Protein AF-A0A2H6KHB1-F1 (afdb_monomer)

Solvent-accessible surface area (backbone atoms only — not comparable to full-atom values): 5520 Å² total; per-residue (Å²): 132,84,81,78,68,76,74,73,85,51,68,54,58,52,50,50,52,52,51,48,48,73,74,49,59,47,82,42,74,46,78,46,70,41,79,85,80,50,73,83,85,70,62,74,46,62,38,46,41,64,39,35,78,82,47,67,96,54,52,75,69,56,48,48,53,58,49,46,71,61,28,58,88,68,76,45,69,87,60,101,62,61,61,73,63,132

Foldseek 3Di:
DPPPDPQPDQPLVVLLVVLCCVQQVFPDKDKDADPVPDDSHPNQHMEIETHGPVCPPPDPVVVVVSSVVSCVVSVHDPDPHNPHDD

Organism: NCBI:txid189622

Radius of gyration: 14.09 Å; Cα contacts (8 Å, |Δi|>4): 87; chains: 1; bounding box: 25×24×52 Å

Sequence (86 aa):
MHHKYAAPSTPKLDALRSAISAKLQPICFHVKNDPNYGTYVYDEHFYGILCSPLFEGKTYTEINAMVDQILEPLEITPSSSLEVEY

Structure (mmCIF, N/CA/C/O backbone):
data_AF-A0A2H6KHB1-F1
#
_entry.id   AF-A0A2H6KHB1-F1
#
loop_
_atom_site.group_PDB
_atom_site.id
_atom_site.type_symbol
_atom_site.label_atom_id
_atom_site.label_alt_id
_atom_site.label_comp_id
_atom_site.label_asym_id
_atom_site.label_entity_id
_atom_site.label_seq_id
_atom_site.pdbx_PDB_ins_code
_atom_site.Cartn_x
_atom_site.Cartn_y
_atom_site.Cartn_z
_atom_site.occupancy
_atom_site.B_iso_or_equiv
_atom_site.auth_seq_id
_atom_site.auth_comp_id
_atom_site.auth_asym_id
_atom_site.auth_atom_id
_atom_site.pdbx_PDB_model_num
ATOM 1 N N . MET A 1 1 ? 1.380 4.853 -37.589 1.00 40.47 1 MET A N 1
ATOM 2 C CA . MET A 1 1 ? 1.632 3.632 -36.797 1.00 40.47 1 MET A CA 1
ATOM 3 C C . MET A 1 1 ? 1.960 4.056 -35.374 1.00 40.47 1 MET A C 1
ATOM 5 O O . MET A 1 1 ? 3.061 4.527 -35.134 1.00 40.47 1 MET A O 1
ATOM 9 N N . HIS A 1 2 ? 1.002 3.984 -34.445 1.00 49.94 2 HIS A N 1
ATOM 10 C CA . HIS A 1 2 ? 1.325 4.105 -33.022 1.00 49.94 2 HIS A CA 1
ATOM 11 C C . HIS A 1 2 ? 1.972 2.789 -32.599 1.00 49.94 2 HIS A C 1
ATOM 13 O O . HIS A 1 2 ? 1.291 1.769 -32.502 1.00 49.94 2 HIS A O 1
ATOM 19 N N . HIS A 1 3 ? 3.289 2.796 -32.408 1.00 50.72 3 HIS A N 1
ATOM 20 C CA . HIS A 1 3 ? 3.971 1.699 -31.740 1.00 50.72 3 HIS A CA 1
ATOM 21 C C . HIS A 1 3 ? 3.400 1.623 -30.318 1.00 50.72 3 HIS A C 1
ATOM 23 O O . HIS A 1 3 ? 3.717 2.456 -29.472 1.00 50.72 3 HIS A O 1
ATOM 29 N N . LYS A 1 4 ? 2.505 0.660 -30.064 1.00 49.69 4 LYS A N 1
ATOM 30 C CA . LYS A 1 4 ? 2.167 0.240 -28.702 1.00 49.69 4 LYS A CA 1
ATOM 31 C C . LYS A 1 4 ? 3.388 -0.504 -28.178 1.00 49.69 4 LYS A C 1
ATOM 33 O O . LYS A 1 4 ? 3.471 -1.721 -28.303 1.00 49.69 4 LYS A O 1
ATOM 38 N N . TYR A 1 5 ? 4.377 0.237 -27.689 1.00 57.19 5 TYR A N 1
ATOM 39 C CA . TYR A 1 5 ? 5.443 -0.366 -26.905 1.00 57.19 5 TYR A CA 1
ATOM 40 C C . TYR A 1 5 ? 4.778 -1.084 -25.729 1.00 57.19 5 TYR A C 1
ATOM 42 O O . TYR A 1 5 ? 3.922 -0.503 -25.057 1.00 57.19 5 TYR A O 1
ATOM 50 N N . ALA A 1 6 ? 5.102 -2.364 -25.540 1.00 58.25 6 ALA A N 1
ATOM 51 C CA . ALA A 1 6 ? 4.724 -3.053 -24.318 1.00 58.25 6 ALA A CA 1
ATOM 52 C C . ALA A 1 6 ? 5.298 -2.243 -23.152 1.00 58.25 6 ALA A C 1
ATOM 54 O O . ALA A 1 6 ? 6.454 -1.813 -23.214 1.00 58.25 6 ALA A O 1
ATOM 55 N N . ALA A 1 7 ? 4.474 -1.983 -22.137 1.00 60.88 7 ALA A N 1
ATOM 56 C CA . ALA A 1 7 ? 4.974 -1.351 -20.929 1.00 60.88 7 ALA A CA 1
ATOM 57 C C . ALA A 1 7 ? 6.136 -2.203 -20.382 1.00 60.88 7 ALA A C 1
ATOM 59 O O . ALA A 1 7 ? 6.060 -3.436 -20.460 1.00 60.88 7 ALA A O 1
ATOM 60 N N . PRO A 1 8 ? 7.218 -1.577 -19.890 1.00 64.12 8 PRO A N 1
ATOM 61 C CA . PRO A 1 8 ? 8.295 -2.313 -19.242 1.00 64.12 8 PRO A CA 1
ATOM 62 C C . PRO A 1 8 ? 7.724 -3.163 -18.100 1.00 64.12 8 PRO A C 1
ATOM 64 O O . PRO A 1 8 ? 6.725 -2.795 -17.484 1.00 64.12 8 PRO A O 1
ATOM 67 N N . SER A 1 9 ? 8.332 -4.322 -17.844 1.00 63.66 9 SER A N 1
ATOM 68 C CA . SER A 1 9 ? 7.918 -5.201 -16.749 1.00 63.66 9 SER A CA 1
ATOM 69 C C . SER A 1 9 ? 8.010 -4.466 -15.410 1.00 63.66 9 SER A C 1
ATOM 71 O O . SER A 1 9 ? 9.075 -3.937 -15.096 1.00 63.66 9 SER A O 1
ATOM 73 N N . THR A 1 10 ? 6.935 -4.491 -14.618 1.00 69.94 10 THR A N 1
ATOM 74 C CA . THR A 1 10 ? 6.843 -3.884 -13.275 1.00 69.94 10 THR A CA 1
ATOM 75 C C . THR A 1 10 ? 6.727 -4.967 -12.191 1.00 69.94 10 THR A C 1
ATOM 77 O O . THR A 1 10 ? 5.665 -5.138 -11.584 1.00 69.94 10 THR A O 1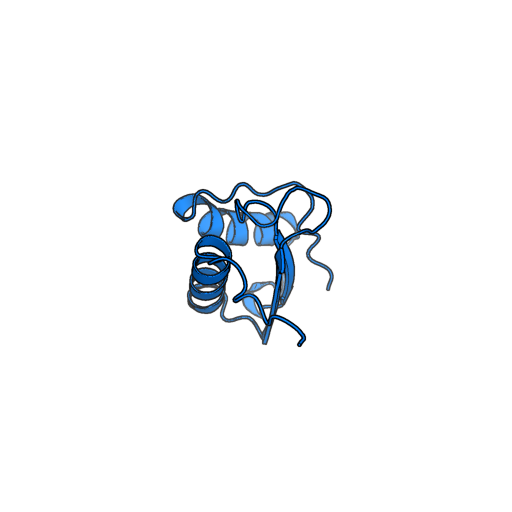
ATOM 80 N N . PRO A 1 11 ? 7.780 -5.783 -11.979 1.00 76.56 11 PRO A N 1
ATOM 81 C CA . PRO A 1 11 ? 7.708 -6.937 -11.087 1.00 76.56 11 PRO A CA 1
ATOM 82 C C . PRO A 1 11 ? 7.486 -6.548 -9.619 1.00 76.56 11 PRO A C 1
ATOM 84 O O . PRO A 1 11 ? 6.862 -7.315 -8.885 1.00 76.56 11 PRO A O 1
ATOM 87 N N . LYS A 1 12 ? 7.956 -5.369 -9.182 1.00 80.69 12 LYS A N 1
ATOM 88 C CA . LYS A 1 12 ? 7.778 -4.894 -7.802 1.00 80.69 12 LYS A CA 1
ATOM 89 C C . LYS A 1 12 ? 6.347 -4.403 -7.577 1.00 80.69 12 LYS A C 1
ATOM 91 O O . LYS A 1 12 ? 5.758 -4.739 -6.553 1.00 80.69 12 LYS A O 1
ATOM 96 N N . LEU A 1 13 ? 5.748 -3.712 -8.550 1.00 81.88 13 LEU A N 1
ATOM 97 C CA . LEU A 1 13 ? 4.339 -3.310 -8.518 1.00 81.88 13 LEU A CA 1
ATOM 98 C C . LEU A 1 13 ? 3.400 -4.518 -8.422 1.00 81.88 13 LEU A C 1
ATOM 100 O O . LEU A 1 13 ? 2.448 -4.509 -7.639 1.00 81.88 13 LEU A O 1
ATOM 104 N N . ASP A 1 14 ? 3.660 -5.565 -9.208 1.00 84.56 14 ASP A N 1
ATOM 105 C CA . ASP A 1 14 ? 2.843 -6.782 -9.198 1.00 84.56 14 ASP A CA 1
ATOM 106 C C . ASP A 1 14 ? 3.005 -7.561 -7.885 1.00 84.56 14 ASP A C 1
ATOM 108 O O . ASP A 1 14 ? 2.011 -8.000 -7.295 1.00 84.56 14 ASP A O 1
ATOM 112 N N . ALA A 1 15 ? 4.235 -7.669 -7.371 1.00 86.69 15 ALA A N 1
ATOM 113 C CA . ALA A 1 15 ? 4.502 -8.287 -6.074 1.00 86.69 15 ALA A CA 1
ATOM 114 C C . ALA A 1 15 ? 3.826 -7.520 -4.926 1.00 86.69 15 ALA A C 1
ATOM 116 O O . ALA A 1 15 ? 3.164 -8.131 -4.083 1.00 86.69 15 ALA A O 1
ATOM 117 N N . LEU A 1 16 ? 3.910 -6.186 -4.942 1.00 86.88 16 LEU A N 1
ATOM 118 C CA . LEU A 1 16 ? 3.219 -5.308 -4.001 1.00 86.88 16 LEU A CA 1
ATOM 119 C C . LEU A 1 16 ? 1.711 -5.539 -4.049 1.00 86.88 16 LEU A C 1
ATOM 121 O O . LEU A 1 16 ? 1.074 -5.725 -3.009 1.00 86.88 16 LEU A O 1
ATOM 125 N N . ARG A 1 17 ? 1.135 -5.591 -5.257 1.00 88.06 17 ARG A N 1
ATOM 126 C CA . ARG A 1 17 ? -0.301 -5.815 -5.414 1.00 88.06 17 ARG A CA 1
ATOM 127 C C . ARG A 1 17 ? -0.751 -7.148 -4.853 1.00 88.06 17 ARG A C 1
ATOM 129 O O . ARG A 1 17 ? -1.758 -7.203 -4.143 1.00 88.06 17 ARG A O 1
ATOM 136 N N . SER A 1 18 ? 0.005 -8.201 -5.140 1.00 90.12 18 SER A N 1
ATOM 137 C CA . SER A 1 18 ? -0.271 -9.536 -4.626 1.00 90.12 18 SER A CA 1
ATOM 138 C C . SER A 1 18 ? -0.174 -9.580 -3.098 1.00 90.12 18 SER A C 1
ATOM 140 O O . SER A 1 18 ? -1.075 -10.100 -2.440 1.00 90.12 18 SER A O 1
ATOM 142 N N . ALA A 1 19 ? 0.884 -9.011 -2.516 1.00 90.75 1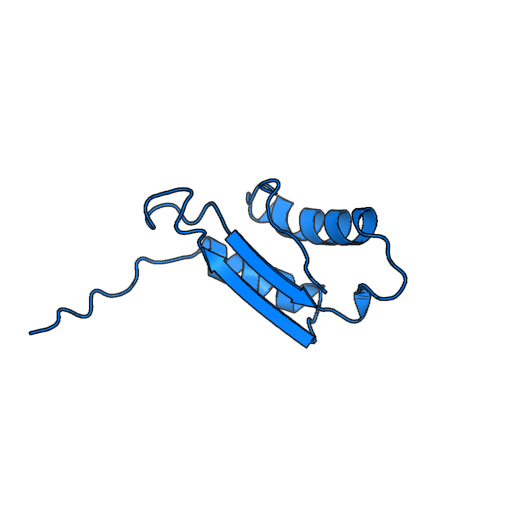9 ALA A N 1
ATOM 143 C CA . ALA A 1 19 ? 1.133 -9.065 -1.078 1.00 90.75 19 ALA A CA 1
ATOM 144 C C . ALA A 1 19 ? 0.094 -8.274 -0.267 1.00 90.75 19 ALA A C 1
ATOM 146 O O . ALA A 1 19 ? -0.437 -8.787 0.722 1.00 90.75 19 ALA A O 1
ATOM 147 N N . ILE A 1 20 ? -0.241 -7.057 -0.710 1.00 90.00 20 ILE A N 1
ATOM 148 C CA . ILE A 1 20 ? -1.264 -6.215 -0.078 1.00 90.00 20 ILE A CA 1
ATOM 149 C C . ILE A 1 20 ? -2.638 -6.876 -0.174 1.00 90.00 20 ILE A C 1
ATOM 151 O O . ILE A 1 20 ? -3.342 -6.969 0.830 1.00 90.00 20 ILE A O 1
ATOM 155 N N . SER A 1 21 ? -3.002 -7.403 -1.347 1.00 89.38 21 SER A N 1
ATOM 156 C CA . SER A 1 21 ? -4.298 -8.068 -1.529 1.00 89.38 21 SER A CA 1
ATOM 157 C C . SER A 1 21 ? -4.435 -9.302 -0.636 1.00 89.38 21 SER A C 1
ATOM 159 O O . SER A 1 21 ? -5.474 -9.494 -0.009 1.00 89.38 21 SER A O 1
ATOM 161 N N . ALA A 1 22 ? -3.373 -10.107 -0.525 1.00 90.56 22 ALA A N 1
ATOM 162 C CA . ALA A 1 22 ? -3.373 -11.319 0.287 1.00 90.56 22 ALA A CA 1
ATOM 163 C C . ALA A 1 22 ? -3.456 -11.036 1.796 1.00 90.56 22 ALA A C 1
ATOM 165 O O . ALA A 1 22 ? -4.136 -11.763 2.517 1.00 90.56 22 ALA A O 1
ATOM 166 N N . LYS A 1 23 ? -2.761 -10.002 2.285 1.00 90.25 23 LYS A N 1
ATOM 167 C CA . LYS A 1 23 ? -2.657 -9.725 3.727 1.00 90.25 23 LYS A CA 1
ATOM 168 C C . LYS A 1 23 ? -3.724 -8.765 4.243 1.00 90.25 23 LYS A C 1
ATOM 170 O O . LYS A 1 23 ? -4.217 -8.956 5.350 1.00 90.25 23 LYS A O 1
ATOM 175 N N . LEU A 1 24 ? -4.065 -7.735 3.468 1.00 88.88 24 LEU A N 1
ATOM 176 C CA . LEU A 1 24 ? -4.927 -6.644 3.928 1.00 88.88 24 LEU A CA 1
ATOM 177 C C . LEU A 1 24 ? -6.353 -6.707 3.391 1.00 88.88 24 LEU A C 1
ATOM 179 O O . LEU A 1 24 ? -7.195 -5.975 3.904 1.00 88.88 24 LEU A O 1
ATOM 183 N N . GLN A 1 25 ? -6.630 -7.559 2.395 1.00 88.19 25 GLN A N 1
ATOM 184 C CA . GLN A 1 25 ? -7.959 -7.725 1.786 1.00 88.19 25 GLN A CA 1
ATOM 185 C C . GLN A 1 25 ? -8.677 -6.375 1.570 1.00 88.19 25 GLN A C 1
ATOM 187 O O . GLN A 1 25 ? -9.750 -6.136 2.132 1.00 88.19 25 GLN A O 1
ATOM 192 N N . PRO A 1 26 ? -8.047 -5.437 0.840 1.00 88.88 26 PRO A N 1
ATOM 193 C CA . PRO A 1 26 ? -8.558 -4.083 0.734 1.00 88.88 26 PRO A CA 1
ATOM 194 C C . PRO A 1 26 ? -9.881 -4.036 -0.036 1.00 88.88 26 PRO A C 1
ATOM 196 O O . PRO A 1 26 ? -10.065 -4.747 -1.023 1.00 88.88 26 PRO A O 1
ATOM 199 N N . ILE A 1 27 ? -10.782 -3.148 0.387 1.00 90.81 27 ILE A N 1
ATOM 200 C CA . ILE A 1 27 ? -12.013 -2.831 -0.356 1.00 90.81 27 ILE A CA 1
ATOM 201 C C . ILE A 1 27 ? -11.685 -1.932 -1.552 1.00 90.81 27 ILE A C 1
ATOM 203 O O . ILE A 1 27 ? -12.287 -2.063 -2.616 1.00 90.81 27 ILE A O 1
ATOM 207 N N . CYS A 1 28 ? -10.722 -1.023 -1.389 1.00 86.31 28 CYS A N 1
ATOM 208 C CA . CYS A 1 28 ? -10.223 -0.173 -2.461 1.00 86.31 28 CYS A CA 1
ATOM 209 C C . CYS A 1 28 ? -8.701 -0.193 -2.438 1.00 86.31 28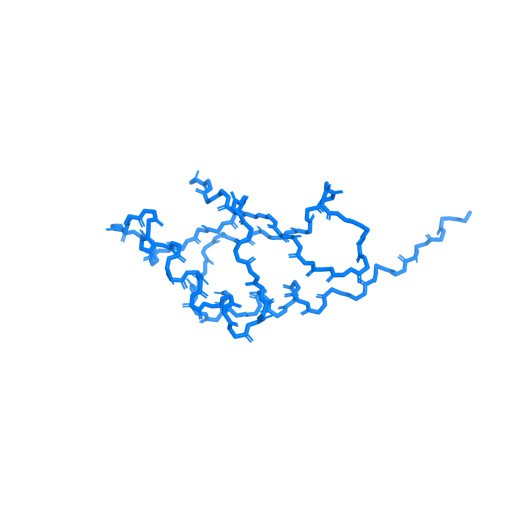 CYS A C 1
ATOM 211 O O . CYS A 1 28 ? -8.089 0.097 -1.413 1.00 86.31 28 CYS A O 1
ATOM 213 N N . PHE A 1 29 ? -8.083 -0.541 -3.562 1.00 88.75 29 PHE A N 1
ATOM 214 C CA . PHE A 1 29 ? -6.636 -0.496 -3.680 1.00 88.75 29 PHE A CA 1
ATOM 215 C C . PHE A 1 29 ? -6.213 -0.126 -5.096 1.00 88.75 29 PHE A C 1
ATOM 217 O O . PHE A 1 29 ? -6.471 -0.852 -6.054 1.00 88.75 29 PHE A O 1
ATOM 224 N N . HIS A 1 30 ? -5.568 1.029 -5.213 1.00 85.44 30 HIS A N 1
ATOM 225 C CA . HIS A 1 30 ? -5.041 1.561 -6.460 1.00 85.44 30 HIS A CA 1
ATOM 226 C C . HIS A 1 30 ? -3.594 1.953 -6.230 1.00 85.44 30 HIS A C 1
ATOM 228 O O . HIS A 1 30 ? -3.327 2.804 -5.397 1.00 85.44 30 HIS A O 1
ATOM 234 N N . VAL A 1 31 ? -2.669 1.372 -6.987 1.00 85.25 31 VAL A N 1
ATOM 235 C CA . VAL A 1 31 ? -1.241 1.695 -6.897 1.00 85.25 31 VAL A CA 1
ATOM 236 C C . VAL A 1 31 ? -0.645 1.846 -8.289 1.00 85.25 31 VAL A C 1
ATOM 238 O O . VAL A 1 31 ? -0.973 1.078 -9.207 1.00 85.25 31 VAL A O 1
ATOM 241 N N . LYS A 1 32 ? 0.205 2.859 -8.441 1.00 80.81 32 LYS A N 1
ATOM 242 C CA . LYS A 1 32 ? 0.910 3.211 -9.674 1.00 80.81 32 LYS A CA 1
ATOM 243 C C . LYS A 1 32 ? 2.299 3.755 -9.356 1.00 80.81 32 LYS A C 1
ATOM 245 O O . LYS A 1 32 ? 2.553 4.229 -8.251 1.00 80.81 32 LYS A O 1
ATOM 250 N N . ASN A 1 33 ? 3.171 3.706 -10.352 1.00 76.81 33 ASN A N 1
ATOM 251 C CA . ASN A 1 33 ? 4.526 4.227 -10.228 1.00 76.81 33 ASN A CA 1
ATOM 252 C C . ASN A 1 33 ? 4.483 5.746 -10.187 1.00 76.81 33 ASN A C 1
ATOM 254 O O . ASN A 1 33 ? 3.747 6.359 -10.967 1.00 76.81 33 ASN A O 1
ATOM 258 N N . ASP A 1 34 ? 5.266 6.339 -9.294 1.00 72.19 34 ASP A N 1
ATOM 259 C CA . ASP A 1 34 ? 5.424 7.783 -9.225 1.00 72.19 34 ASP A CA 1
ATOM 260 C C . ASP A 1 34 ? 6.190 8.281 -10.464 1.00 72.19 34 ASP A C 1
ATOM 262 O O . ASP A 1 34 ? 7.372 7.958 -10.624 1.00 72.19 34 ASP A O 1
ATOM 266 N N . PRO A 1 35 ? 5.551 9.057 -11.363 1.00 64.50 35 PRO A N 1
ATOM 267 C CA . PRO A 1 35 ? 6.212 9.565 -12.559 1.00 64.50 35 PRO A CA 1
ATOM 268 C C . PRO A 1 35 ? 7.2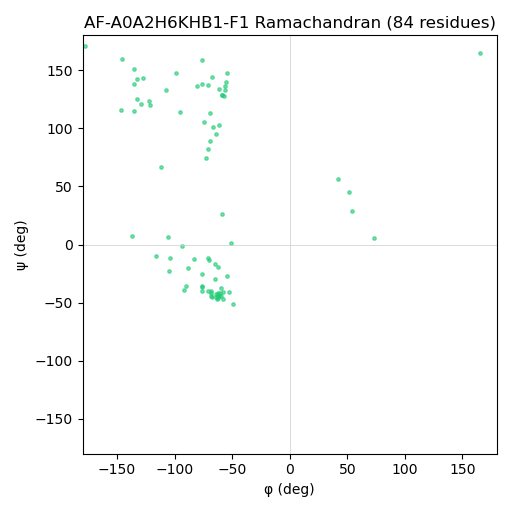6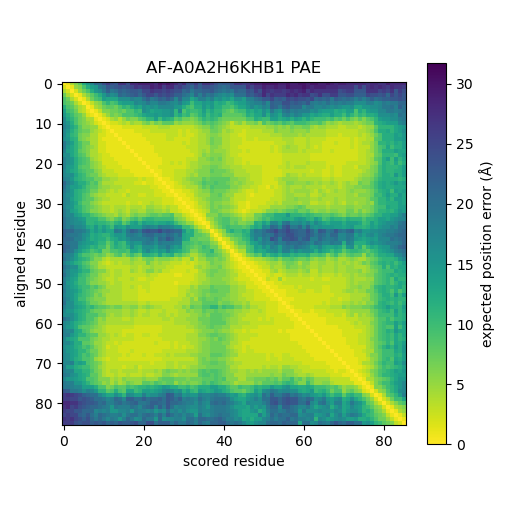2 10.644 -12.252 1.00 64.50 35 PRO A C 1
ATOM 270 O O . PRO A 1 35 ? 8.035 10.991 -13.142 1.00 64.50 35 PRO A O 1
ATOM 273 N N . ASN A 1 36 ? 7.287 11.194 -11.032 1.00 63.25 36 ASN A N 1
ATOM 274 C CA . ASN A 1 36 ? 8.180 12.288 -10.651 1.00 63.25 36 ASN A CA 1
ATOM 275 C C . ASN A 1 36 ? 9.542 11.806 -10.132 1.00 63.25 36 ASN A C 1
ATOM 277 O O . ASN A 1 36 ? 10.495 12.583 -10.143 1.00 63.25 36 ASN A O 1
ATOM 281 N N . TYR A 1 37 ? 9.648 10.547 -9.694 1.00 55.75 37 TYR A N 1
ATOM 282 C CA . TYR A 1 37 ? 10.824 10.037 -8.975 1.00 55.75 37 TYR A CA 1
ATOM 283 C C . TYR A 1 37 ? 11.742 9.107 -9.783 1.00 55.75 37 TYR A C 1
ATOM 285 O O . TYR A 1 37 ? 12.722 8.596 -9.248 1.00 55.75 37 TYR A O 1
ATOM 293 N N . GLY A 1 38 ? 11.515 8.926 -11.087 1.00 52.03 38 GLY A N 1
ATOM 294 C CA . GLY A 1 38 ? 12.490 8.231 -11.927 1.00 52.03 38 GLY A CA 1
ATOM 295 C C . GLY A 1 38 ? 11.964 7.781 -13.280 1.00 52.03 38 GLY A C 1
ATOM 296 O O . GLY A 1 38 ? 10.763 7.719 -13.536 1.00 52.03 38 GLY A O 1
ATOM 297 N N . THR A 1 39 ? 12.892 7.438 -14.172 1.00 53.69 39 THR A N 1
ATOM 298 C CA . THR A 1 39 ? 12.582 6.676 -15.382 1.00 53.69 39 THR A CA 1
ATOM 299 C C . THR A 1 39 ? 11.900 5.361 -14.981 1.00 53.69 39 THR A C 1
ATOM 301 O O . THR A 1 39 ? 12.362 4.689 -14.063 1.00 53.69 39 THR A O 1
ATOM 304 N N . TYR A 1 40 ? 10.832 4.966 -15.692 1.00 54.44 40 TYR A N 1
ATOM 305 C CA . TYR A 1 40 ? 10.014 3.740 -15.503 1.00 54.44 40 TYR A CA 1
ATOM 306 C C . TYR A 1 40 ? 10.791 2.405 -15.420 1.00 54.44 40 TYR A C 1
ATOM 308 O O . TYR A 1 40 ? 10.192 1.338 -15.352 1.00 54.44 40 TYR A O 1
ATOM 316 N N . VAL A 1 41 ? 12.117 2.454 -15.490 1.00 54.44 41 VAL A N 1
ATOM 317 C CA . VAL A 1 41 ? 13.035 1.332 -15.630 1.00 54.44 41 VAL A CA 1
ATOM 318 C C . VAL A 1 41 ? 13.218 0.567 -14.315 1.00 54.44 41 VAL A C 1
ATOM 320 O O . VAL A 1 41 ? 13.507 -0.623 -14.383 1.00 54.44 41 VAL A O 1
ATOM 323 N N . TYR A 1 42 ? 13.020 1.197 -13.146 1.00 58.38 42 TYR A N 1
ATOM 324 C CA . TYR A 1 42 ? 13.399 0.578 -11.863 1.00 58.38 42 TYR A CA 1
ATOM 325 C C . TYR A 1 42 ? 12.261 0.262 -10.882 1.00 58.38 42 TYR A C 1
ATOM 327 O O . TYR A 1 42 ? 12.496 -0.513 -9.963 1.00 58.38 42 TYR A O 1
ATOM 335 N N . ASP A 1 43 ? 11.025 0.723 -11.111 1.00 65.81 43 ASP A N 1
ATOM 336 C CA . ASP A 1 43 ? 9.852 0.315 -10.306 1.00 65.81 43 ASP A CA 1
ATOM 337 C C . ASP A 1 43 ? 10.080 0.475 -8.783 1.00 65.81 43 ASP A C 1
ATOM 339 O O . ASP A 1 43 ? 9.851 -0.440 -7.998 1.00 65.81 43 ASP A O 1
ATOM 343 N N . GLU A 1 44 ? 10.645 1.613 -8.370 1.00 69.19 44 GLU A N 1
ATOM 344 C CA . GLU A 1 44 ? 11.097 1.843 -6.983 1.00 69.19 44 GLU A CA 1
ATOM 345 C C . GLU A 1 44 ? 10.183 2.766 -6.181 1.00 69.19 44 GLU A C 1
ATOM 347 O O . GLU A 1 44 ? 10.167 2.706 -4.954 1.00 69.19 44 GLU A O 1
ATOM 352 N N . HIS A 1 45 ? 9.407 3.605 -6.864 1.00 75.69 45 HIS A N 1
ATOM 353 C CA . HIS A 1 45 ? 8.579 4.623 -6.234 1.00 75.69 45 HIS A CA 1
ATOM 354 C C . HIS A 1 45 ? 7.122 4.420 -6.615 1.00 75.69 45 HIS A C 1
ATOM 356 O O . HIS A 1 45 ? 6.768 4.419 -7.796 1.00 75.69 45 HIS A O 1
ATOM 362 N N . PHE A 1 46 ? 6.280 4.274 -5.597 1.00 79.06 46 PHE A N 1
ATOM 363 C CA . PHE A 1 46 ? 4.865 3.980 -5.743 1.00 79.06 46 PHE A CA 1
ATOM 364 C C . PHE A 1 46 ? 4.036 4.988 -4.971 1.00 79.06 46 PHE A C 1
ATOM 366 O O . PHE A 1 46 ? 4.386 5.368 -3.857 1.00 79.06 46 PHE A O 1
ATOM 373 N N . TYR A 1 47 ? 2.894 5.346 -5.541 1.00 80.25 47 TYR A N 1
ATOM 374 C CA . TYR A 1 47 ? 1.853 6.068 -4.832 1.00 80.25 47 TYR A CA 1
ATOM 375 C C . TYR A 1 47 ? 0.501 5.447 -5.142 1.00 80.25 47 TYR A C 1
ATOM 377 O O . TYR A 1 47 ? 0.278 4.842 -6.202 1.00 80.25 47 TYR A O 1
ATOM 385 N N . GLY A 1 48 ? -0.411 5.566 -4.190 1.00 84.25 48 GLY A N 1
ATOM 386 C CA . GLY A 1 48 ? -1.666 4.864 -4.282 1.00 84.25 48 GLY A CA 1
ATOM 387 C C . GLY A 1 48 ? -2.612 5.139 -3.136 1.00 84.25 48 GLY A C 1
ATOM 388 O O . GLY A 1 48 ? -2.246 5.741 -2.137 1.00 84.25 48 GLY A O 1
ATOM 389 N N . ILE A 1 49 ? -3.827 4.644 -3.318 1.00 86.50 49 ILE A N 1
ATOM 390 C CA . ILE A 1 49 ? -4.891 4.651 -2.324 1.00 86.50 49 ILE A CA 1
ATOM 391 C C . ILE A 1 49 ? -5.051 3.217 -1.838 1.00 86.50 49 ILE A C 1
ATOM 393 O O . ILE A 1 49 ? -5.124 2.290 -2.652 1.00 86.50 49 ILE A O 1
ATOM 397 N N . LEU A 1 50 ? -5.119 3.036 -0.523 1.00 87.94 50 LEU A N 1
ATOM 398 C CA . LEU A 1 50 ? -5.335 1.746 0.115 1.00 87.94 5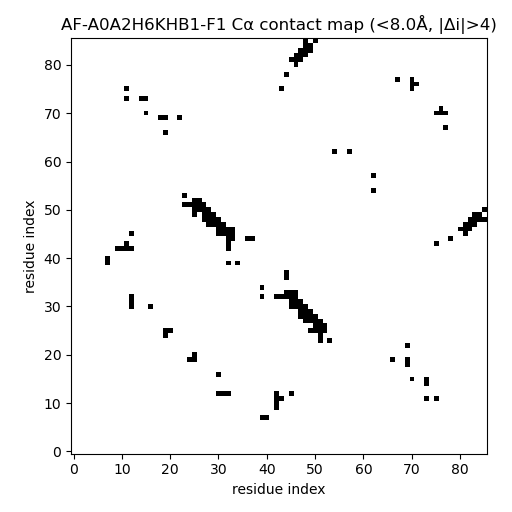0 LEU A CA 1
ATOM 399 C C . LEU A 1 50 ? -6.374 1.898 1.226 1.00 87.94 50 LEU A C 1
ATOM 401 O O . LEU A 1 50 ? -6.124 2.544 2.235 1.00 87.94 50 LEU A O 1
ATOM 405 N N . CYS A 1 51 ? -7.520 1.246 1.054 1.00 87.25 51 CYS A N 1
ATOM 406 C CA . CYS A 1 51 ? -8.609 1.218 2.020 1.00 87.25 51 CYS A CA 1
ATOM 407 C C . CYS A 1 51 ? -8.894 -0.234 2.405 1.00 87.25 51 CYS A C 1
ATOM 409 O O . CYS A 1 51 ? -9.263 -1.051 1.556 1.00 87.25 51 CYS A O 1
ATOM 411 N N . SER A 1 52 ? -8.769 -0.558 3.690 1.00 90.06 52 SER A N 1
ATOM 412 C CA . SER A 1 52 ? -9.081 -1.881 4.235 1.00 90.06 52 SER A CA 1
ATOM 413 C C . SER A 1 52 ? -9.932 -1.749 5.501 1.00 90.06 52 SER A C 1
ATOM 415 O O . SER A 1 52 ? -9.642 -0.876 6.320 1.00 90.06 52 SER A O 1
ATOM 417 N N . PRO A 1 53 ? -10.920 -2.640 5.733 1.00 90.44 53 PRO A N 1
ATOM 418 C CA . PRO A 1 53 ? -11.620 -2.737 7.017 1.00 90.44 53 PRO A CA 1
ATOM 419 C C . PRO A 1 53 ? -10.667 -2.930 8.195 1.00 90.44 53 PRO A C 1
ATOM 421 O O . PRO A 1 53 ? -10.962 -2.533 9.314 1.00 90.44 53 PRO A O 1
ATOM 424 N N . LEU A 1 54 ? -9.492 -3.521 7.951 1.00 89.69 54 LEU A N 1
ATOM 425 C CA . LEU A 1 54 ? -8.494 -3.752 8.988 1.00 89.69 54 LEU A CA 1
ATOM 426 C C . LEU A 1 54 ? -7.919 -2.453 9.559 1.00 89.69 54 LEU A C 1
ATOM 428 O O . LEU A 1 54 ? -7.321 -2.493 10.634 1.00 89.69 54 LEU A O 1
ATOM 432 N N . PHE A 1 55 ? -8.089 -1.325 8.868 1.00 90.94 55 PHE A N 1
ATOM 433 C CA . PHE A 1 55 ? -7.639 -0.010 9.320 1.00 90.94 55 PHE A CA 1
ATOM 434 C C . PHE A 1 55 ? -8.625 0.654 10.284 1.00 90.94 55 PHE A C 1
ATOM 436 O O . PHE A 1 55 ? -8.265 1.623 10.948 1.00 90.94 55 PHE A O 1
ATOM 443 N N . GLU A 1 56 ? -9.846 0.131 10.408 1.00 90.00 56 GLU A N 1
ATOM 444 C CA . GLU A 1 56 ? -10.843 0.677 11.321 1.00 90.00 56 GLU A CA 1
ATOM 445 C C . GLU A 1 56 ? -10.328 0.654 12.771 1.00 90.00 56 GLU A C 1
ATOM 447 O O . GLU A 1 56 ? -9.822 -0.358 13.269 1.00 90.00 56 GLU A O 1
ATOM 452 N N . GLY A 1 57 ? -10.412 1.810 13.435 1.00 91.44 57 GLY A N 1
ATOM 453 C CA . GLY A 1 57 ? -9.942 1.996 14.808 1.00 91.44 57 GLY A CA 1
ATOM 454 C C . GLY A 1 57 ? -8.420 2.054 14.982 1.00 91.44 57 GLY A C 1
ATOM 455 O O . GLY A 1 57 ? -7.969 2.105 16.123 1.00 91.44 57 GLY A O 1
ATOM 456 N N . LYS A 1 58 ? -7.630 2.053 13.898 1.00 90.94 58 LYS A N 1
ATOM 457 C CA . LYS A 1 58 ? -6.166 2.179 13.957 1.00 90.94 58 LYS A CA 1
ATOM 458 C C . LYS A 1 58 ? -5.709 3.598 13.683 1.00 90.94 58 LYS A C 1
ATOM 460 O O . LYS A 1 58 ? -6.297 4.334 12.896 1.00 90.94 58 LYS A O 1
ATOM 465 N N . THR A 1 59 ? -4.615 3.965 14.327 1.00 92.06 59 THR A N 1
ATOM 466 C CA . THR A 1 59 ? -3.898 5.205 14.053 1.00 92.06 59 THR A CA 1
ATOM 467 C C . THR A 1 59 ? -3.090 5.093 12.765 1.00 92.06 59 THR A C 1
ATOM 469 O O . THR A 1 59 ? -2.706 4.005 12.335 1.00 92.06 59 THR A O 1
ATOM 472 N N . TYR A 1 60 ? -2.755 6.243 12.183 1.00 85.38 60 TYR A N 1
ATOM 473 C CA . TYR A 1 60 ? -1.896 6.323 11.001 1.00 85.38 60 TYR A CA 1
ATOM 474 C C . TYR A 1 60 ? -0.562 5.576 11.184 1.00 85.38 60 TYR A C 1
ATOM 476 O O . TYR A 1 60 ? -0.127 4.840 10.305 1.00 85.38 60 TYR A O 1
ATOM 484 N N . THR A 1 61 ? 0.053 5.694 12.362 1.00 89.25 61 THR A N 1
ATOM 485 C CA . THR A 1 61 ? 1.279 4.971 12.734 1.00 89.25 61 THR A CA 1
ATOM 486 C C . THR A 1 61 ? 1.115 3.456 12.722 1.00 89.25 61 THR A C 1
ATOM 488 O O . THR A 1 61 ? 2.006 2.754 12.256 1.00 89.25 61 THR A O 1
ATOM 491 N N . GLU A 1 62 ? -0.008 2.938 13.220 1.00 89.56 62 GLU A N 1
ATOM 492 C CA . GLU A 1 62 ? -0.270 1.495 13.225 1.00 89.56 62 GLU A CA 1
ATOM 493 C C . GLU A 1 62 ? -0.538 0.977 11.813 1.00 89.56 62 GLU A C 1
ATOM 495 O O . GLU A 1 62 ? -0.039 -0.084 11.448 1.00 89.56 62 GLU A O 1
ATOM 500 N N . ILE A 1 63 ? -1.284 1.736 11.008 1.00 90.38 63 ILE A N 1
ATOM 501 C CA . ILE A 1 63 ? -1.556 1.394 9.608 1.00 90.38 63 ILE A CA 1
ATOM 502 C C . ILE A 1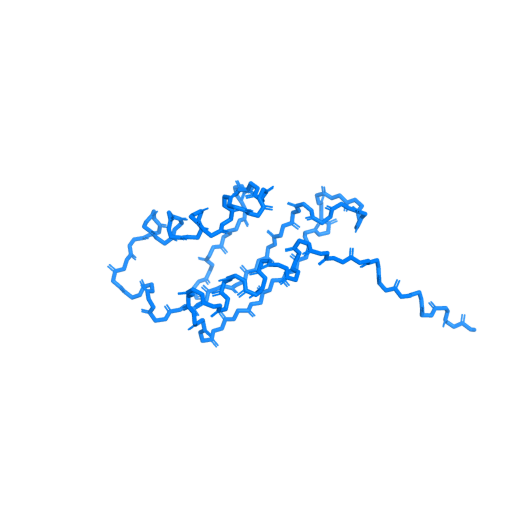 63 ? -0.249 1.358 8.813 1.00 90.38 63 ILE A C 1
ATOM 504 O O . ILE A 1 63 ? 0.006 0.379 8.114 1.00 90.38 63 ILE A O 1
ATOM 508 N N . ASN A 1 64 ? 0.615 2.361 8.973 1.00 88.00 64 ASN A N 1
ATOM 509 C CA . ASN A 1 64 ? 1.920 2.367 8.316 1.00 88.00 64 ASN A CA 1
ATOM 510 C C . ASN A 1 64 ? 2.788 1.200 8.771 1.00 88.00 64 ASN A C 1
ATOM 512 O O . ASN A 1 64 ? 3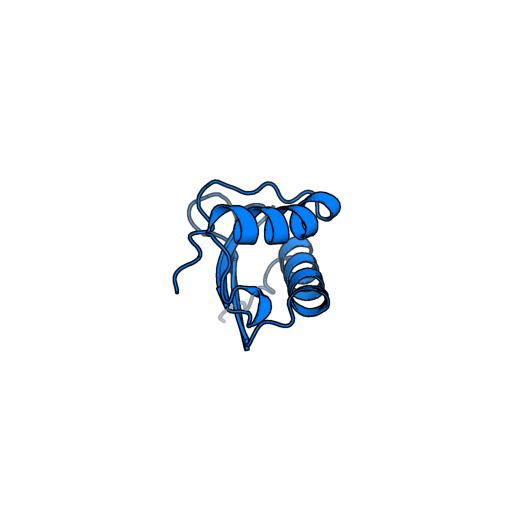.321 0.502 7.923 1.00 88.00 64 ASN A O 1
ATOM 516 N N . ALA A 1 65 ? 2.838 0.892 10.070 1.00 90.00 65 ALA A N 1
ATOM 517 C CA . ALA A 1 65 ? 3.575 -0.275 10.550 1.00 90.00 65 ALA A CA 1
ATOM 518 C C . ALA A 1 65 ? 3.047 -1.593 9.948 1.00 90.00 65 ALA A C 1
ATOM 520 O O . ALA A 1 65 ? 3.831 -2.487 9.628 1.00 90.00 65 ALA A O 1
ATOM 521 N N . MET A 1 66 ? 1.728 -1.723 9.761 1.00 90.44 66 MET A N 1
ATOM 522 C CA . MET A 1 66 ? 1.142 -2.876 9.072 1.00 90.44 66 MET A CA 1
ATOM 523 C C . MET A 1 66 ? 1.578 -2.946 7.610 1.00 90.44 66 MET A C 1
ATOM 525 O O . MET A 1 66 ? 1.868 -4.035 7.125 1.00 90.44 66 MET A O 1
ATOM 529 N N . VAL A 1 67 ? 1.607 -1.815 6.904 1.00 89.00 67 VAL A N 1
ATOM 530 C CA . VAL A 1 67 ? 2.045 -1.749 5.504 1.00 89.00 67 VAL A CA 1
ATOM 531 C C . VAL A 1 67 ? 3.548 -2.021 5.397 1.00 89.00 67 VAL A C 1
ATOM 533 O O . VAL A 1 67 ? 3.947 -2.847 4.581 1.00 89.00 67 VAL A O 1
ATOM 536 N N . ASP A 1 68 ? 4.370 -1.443 6.268 1.00 88.25 68 ASP A N 1
ATOM 537 C CA . ASP A 1 68 ? 5.826 -1.618 6.301 1.00 88.25 68 ASP A CA 1
ATOM 538 C C . ASP A 1 68 ? 6.221 -3.092 6.461 1.00 88.25 68 ASP A C 1
ATOM 540 O O . ASP A 1 68 ? 7.082 -3.584 5.735 1.00 88.25 68 ASP A O 1
ATOM 544 N N . GLN A 1 69 ? 5.516 -3.855 7.305 1.00 89.19 69 GLN A N 1
ATOM 545 C CA . GLN A 1 69 ? 5.713 -5.310 7.440 1.00 89.19 69 GLN A CA 1
ATOM 546 C C . GLN A 1 69 ? 5.422 -6.103 6.151 1.00 89.19 69 GLN A C 1
ATOM 548 O O . GLN A 1 69 ? 5.809 -7.268 6.009 1.00 89.19 69 GLN A O 1
ATOM 553 N N . ILE A 1 70 ? 4.671 -5.524 5.217 1.00 88.62 70 ILE A N 1
ATOM 554 C CA . ILE A 1 70 ? 4.381 -6.113 3.906 1.00 88.62 70 ILE A CA 1
ATOM 555 C C . ILE A 1 70 ? 5.437 -5.691 2.890 1.00 88.62 70 ILE A C 1
ATOM 557 O O . ILE A 1 70 ? 5.794 -6.506 2.041 1.00 88.62 70 ILE A O 1
ATOM 561 N N . LEU A 1 71 ? 5.933 -4.459 2.996 1.00 84.81 71 LEU A N 1
ATOM 562 C CA . LEU A 1 71 ? 6.941 -3.885 2.108 1.00 84.81 71 LEU A CA 1
ATOM 563 C C . LEU A 1 71 ? 8.357 -4.408 2.379 1.00 84.81 71 LEU A C 1
ATOM 565 O O . LEU A 1 71 ? 9.100 -4.639 1.428 1.00 84.81 71 LEU A O 1
ATOM 569 N N . GLU A 1 72 ? 8.714 -4.652 3.643 1.00 85.25 72 GLU A N 1
ATOM 570 C CA . GLU A 1 72 ? 10.035 -5.145 4.063 1.00 85.25 72 GLU A CA 1
ATOM 571 C C . GLU A 1 72 ? 10.519 -6.379 3.267 1.00 85.25 72 GLU A C 1
ATOM 573 O O . GLU A 1 72 ? 11.606 -6.317 2.691 1.00 85.25 72 GLU A O 1
ATOM 578 N N . PRO A 1 73 ? 9.736 -7.472 3.119 1.00 84.88 73 PRO A N 1
ATOM 579 C CA . PRO A 1 73 ? 10.164 -8.634 2.333 1.00 84.88 73 PRO A CA 1
ATOM 580 C C . PRO A 1 73 ? 10.209 -8.391 0.816 1.00 84.88 73 PRO A C 1
ATOM 582 O O . PRO A 1 73 ? 10.709 -9.242 0.085 1.00 84.88 73 PRO A O 1
ATOM 585 N N . LEU A 1 74 ? 9.653 -7.278 0.330 1.00 81.06 74 LEU A N 1
ATOM 586 C CA . LEU A 1 74 ? 9.667 -6.900 -1.085 1.00 81.06 74 LEU A CA 1
ATOM 587 C C . LEU A 1 74 ? 10.845 -5.981 -1.433 1.00 81.06 74 LEU A C 1
ATOM 589 O O . LEU A 1 74 ? 10.972 -5.584 -2.590 1.00 81.06 74 LEU A O 1
ATOM 593 N N . GLU A 1 75 ? 11.676 -5.624 -0.445 1.00 80.50 75 GLU A N 1
ATOM 594 C CA . GLU A 1 75 ? 12.765 -4.648 -0.582 1.00 80.50 75 GLU A CA 1
ATOM 595 C C . GLU A 1 75 ? 12.272 -3.292 -1.131 1.00 80.50 75 GLU A C 1
ATOM 597 O O . GLU A 1 75 ? 13.001 -2.562 -1.807 1.00 80.50 75 GLU A O 1
ATOM 602 N N . ILE A 1 76 ? 11.007 -2.954 -0.852 1.00 75.12 76 ILE A N 1
ATOM 603 C CA . ILE A 1 76 ? 10.407 -1.659 -1.176 1.00 75.12 76 ILE A CA 1
ATOM 604 C C . ILE A 1 76 ? 10.538 -0.800 0.074 1.00 75.12 76 ILE A C 1
ATOM 606 O O . ILE A 1 76 ? 9.945 -1.102 1.108 1.00 75.12 76 ILE A O 1
ATOM 610 N N . THR A 1 77 ? 11.325 0.268 0.005 1.00 64.69 77 THR A N 1
ATOM 611 C CA . THR A 1 77 ? 11.409 1.206 1.122 1.00 64.69 77 THR A CA 1
ATOM 612 C C . THR A 1 77 ? 10.160 2.087 1.143 1.00 64.69 77 THR A C 1
ATOM 614 O O . THR A 1 77 ? 9.721 2.547 0.083 1.00 64.69 77 THR A O 1
ATOM 617 N N . PRO A 1 78 ? 9.570 2.359 2.321 1.00 59.00 78 PRO A N 1
ATOM 618 C CA . PRO A 1 78 ? 8.554 3.388 2.441 1.00 59.00 78 PRO A CA 1
ATOM 619 C C . PRO A 1 78 ? 9.217 4.730 2.126 1.00 59.00 78 PRO A C 1
ATOM 621 O O . PRO A 1 78 ? 9.859 5.362 2.964 1.00 59.00 78 PRO A O 1
ATOM 624 N N . SER A 1 79 ? 9.109 5.157 0.868 1.00 51.81 79 SER A N 1
ATOM 625 C CA . SER A 1 79 ? 9.287 6.560 0.539 1.00 51.81 79 SER A CA 1
ATOM 626 C C . SER A 1 79 ? 8.197 7.309 1.295 1.00 51.81 79 SER A C 1
ATOM 628 O O . SER A 1 79 ? 7.044 6.879 1.321 1.00 51.81 79 SER A O 1
ATOM 630 N N . SER A 1 80 ? 8.574 8.402 1.939 1.00 43.03 80 SER A N 1
ATOM 631 C CA . SER A 1 80 ? 7.774 9.287 2.790 1.00 43.03 80 SER A CA 1
ATOM 632 C C . SER A 1 80 ? 6.547 9.940 2.112 1.00 43.03 80 SER A C 1
ATOM 634 O O . SER A 1 80 ? 6.131 11.019 2.518 1.00 43.03 80 SER A O 1
ATOM 636 N N . SER A 1 81 ? 5.982 9.321 1.072 1.00 41.78 81 SER A N 1
ATOM 637 C CA . SER A 1 81 ? 4.963 9.866 0.170 1.00 41.78 81 SER A CA 1
ATOM 638 C C . SER A 1 81 ? 3.830 8.887 -0.170 1.00 41.78 81 SER A C 1
ATOM 640 O O . SER A 1 81 ? 2.979 9.226 -0.988 1.00 41.78 81 SER A O 1
ATOM 642 N N . LEU A 1 82 ? 3.752 7.701 0.455 1.00 46.62 82 LEU A N 1
ATOM 643 C CA . LEU A 1 82 ? 2.482 6.961 0.505 1.00 46.62 82 LEU A CA 1
ATOM 644 C C . LEU A 1 82 ? 1.548 7.676 1.491 1.00 46.62 82 LEU A C 1
ATOM 646 O O . LEU A 1 82 ? 1.357 7.248 2.625 1.00 46.62 82 LEU A O 1
ATOM 650 N N . GLU A 1 83 ? 1.010 8.816 1.063 1.00 42.75 83 GLU A N 1
ATOM 651 C CA . GLU A 1 83 ? -0.089 9.481 1.750 1.00 42.75 83 GLU A CA 1
ATOM 652 C C . GLU A 1 83 ? -1.318 8.577 1.621 1.00 42.75 83 GLU A C 1
ATOM 654 O O . GLU A 1 83 ? -1.948 8.483 0.567 1.00 42.75 83 GLU A O 1
ATOM 659 N N . VAL A 1 84 ? -1.619 7.837 2.689 1.00 44.47 84 VAL A N 1
ATOM 660 C CA . VAL A 1 84 ? -2.877 7.097 2.815 1.00 44.47 84 VAL A CA 1
ATOM 661 C C . VAL A 1 84 ? -3.988 8.134 2.980 1.00 44.47 84 VAL A C 1
ATOM 663 O O . VAL A 1 84 ? -4.292 8.560 4.093 1.00 44.47 84 VAL A O 1
ATOM 666 N N . GLU A 1 85 ? -4.545 8.595 1.862 1.00 40.25 85 GLU A N 1
ATOM 667 C CA . GLU A 1 85 ? -5.751 9.423 1.85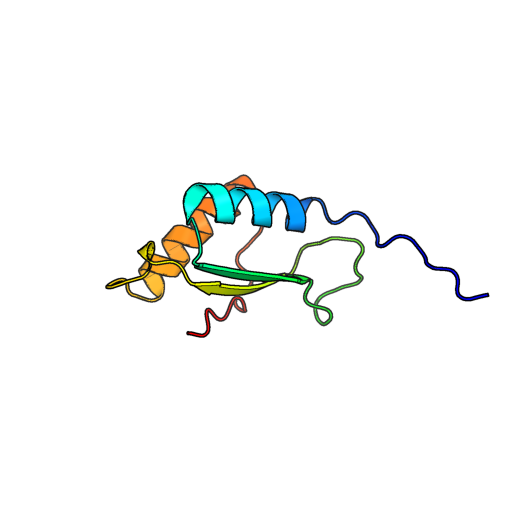7 1.00 40.25 85 GLU A CA 1
ATOM 668 C C . GLU A 1 85 ? -7.004 8.544 2.011 1.00 40.25 85 GLU A C 1
ATOM 670 O O . GLU A 1 85 ? -7.104 7.468 1.411 1.00 40.25 85 GLU A O 1
ATOM 675 N N . TYR A 1 86 ? -7.922 9.006 2.868 1.00 42.91 86 TYR A N 1
ATOM 676 C CA . TYR A 1 86 ? -9.147 8.322 3.305 1.00 42.91 86 TYR A CA 1
ATOM 677 C C . TYR A 1 86 ? -10.307 8.484 2.319 1.00 42.91 86 TYR A C 1
ATOM 679 O O . TYR A 1 86 ? -10.509 9.616 1.823 1.00 42.91 86 TYR A O 1
#

Secondary structure (DSSP, 8-state):
----PPPPP-HHHHHHHHHHHHHH--SEEEEEE-TTSS-TTS---EEEEEE-GGGTT--HHHHHHHHHHHHGGGT----TT-----

Nearest PDB structures (foldseek):
  9g6k-assembly1_UC  TM=8.911E-01  e=8.384E-08  Toxoplasma gondii
  4pui-assembly1_A  TM=8.562E-01  e=3.140E-03  Arabidopsis thaliana
  1v60-assembly1_A  TM=7.540E-01  e=1.308E-02  Mus musculus
  2dhm-assembly1_A  TM=6.607E-01  e=2.762E-02  Escherichia coli str. K-12 substr. W3110
  7r7f-assembly2_B  TM=5.182E-01  e=8.897E+00  Picosynechococcus sp. PCC 7002

Mean predicted aligned error: 8.8 Å

InterPro domains:
  IPR036065 BolA-like superfamily [SSF82657] (9-73)

pLDDT: mean 75.22, std 16.52, range [40.25, 92.06]